Protein AF-A0A2S9Q363-F1 (afdb_monomer)

Radius of gyration: 15.14 Å; Cα contacts (8 Å, |Δi|>4): 52; chains: 1; bounding box: 31×49×33 Å

Structure (mmCIF, N/CA/C/O backbone):
data_AF-A0A2S9Q363-F1
#
_entry.id   AF-A0A2S9Q363-F1
#
loop_
_atom_site.group_PDB
_atom_site.id
_atom_site.type_symbol
_atom_site.label_atom_id
_atom_site.label_alt_id
_atom_site.label_comp_id
_atom_site.label_asym_id
_atom_site.label_entity_id
_atom_site.label_seq_id
_atom_site.pdbx_PDB_ins_code
_atom_site.Cartn_x
_atom_site.Cartn_y
_atom_site.Cartn_z
_atom_site.occupancy
_atom_site.B_iso_or_equiv
_atom_site.auth_seq_id
_atom_site.auth_comp_id
_atom_site.auth_asym_id
_atom_site.auth_atom_id
_atom_site.pdbx_PDB_model_num
ATOM 1 N N . MET A 1 1 ? 2.355 32.108 8.945 1.00 38.44 1 MET A N 1
ATOM 2 C CA . MET A 1 1 ? 3.465 31.168 8.711 1.00 38.44 1 MET A CA 1
ATOM 3 C C . MET A 1 1 ? 2.887 29.804 8.989 1.00 38.44 1 MET A C 1
ATOM 5 O O . MET A 1 1 ? 2.510 29.578 10.129 1.00 38.44 1 MET A O 1
ATOM 9 N N . SER A 1 2 ? 2.659 28.992 7.959 1.00 46.62 2 SER A N 1
ATOM 10 C CA . SER A 1 2 ? 2.219 27.614 8.175 1.00 46.62 2 SER A CA 1
ATOM 11 C C . SER A 1 2 ? 3.362 26.894 8.875 1.00 46.62 2 SER A C 1
ATOM 13 O O . SER A 1 2 ? 4.505 26.996 8.423 1.00 46.62 2 SER A O 1
ATOM 15 N N . GLU A 1 3 ? 3.079 26.281 10.019 1.00 47.16 3 GLU A N 1
ATOM 16 C CA . GLU A 1 3 ? 4.033 25.412 10.703 1.00 47.16 3 GLU A CA 1
ATOM 17 C C . GLU A 1 3 ? 4.541 24.356 9.709 1.00 47.16 3 GLU A C 1
ATOM 19 O O . GLU A 1 3 ? 3.800 23.993 8.787 1.00 47.16 3 GLU A O 1
ATOM 24 N N . PRO A 1 4 ? 5.803 23.902 9.821 1.00 47.56 4 PRO A N 1
ATOM 25 C CA . PRO A 1 4 ? 6.244 22.763 9.037 1.00 47.56 4 PRO A CA 1
ATOM 26 C C . PRO A 1 4 ? 5.331 21.605 9.434 1.00 47.56 4 PRO A C 1
ATOM 28 O O . PRO A 1 4 ? 5.393 21.147 10.572 1.00 47.56 4 PRO A O 1
ATOM 31 N N . GLU A 1 5 ? 4.434 21.189 8.536 1.00 57.03 5 GLU A N 1
ATOM 32 C CA . GLU A 1 5 ? 3.736 19.922 8.706 1.00 57.03 5 GLU A CA 1
ATOM 33 C C . GLU A 1 5 ? 4.841 18.890 8.912 1.00 57.03 5 GLU A C 1
ATOM 35 O O . GLU A 1 5 ? 5.641 18.664 8.000 1.00 57.03 5 GLU A O 1
ATOM 40 N N . GLU A 1 6 ? 4.942 18.313 10.113 1.00 58.41 6 GLU A N 1
ATOM 41 C CA . GLU A 1 6 ? 5.676 17.065 10.278 1.00 58.41 6 GLU A CA 1
ATOM 42 C C . GLU A 1 6 ? 5.248 16.166 9.121 1.00 58.41 6 GLU A C 1
ATOM 44 O O . GLU A 1 6 ? 4.050 16.056 8.838 1.00 58.41 6 GLU A O 1
ATOM 49 N N . GLU A 1 7 ? 6.221 15.641 8.374 1.00 60.34 7 GLU A N 1
ATOM 50 C CA . GLU A 1 7 ? 5.970 14.968 7.105 1.00 60.34 7 GLU A CA 1
ATOM 51 C C . GLU A 1 7 ? 5.201 13.672 7.393 1.00 60.34 7 GLU A C 1
ATOM 53 O O . GLU A 1 7 ? 5.771 12.609 7.632 1.00 60.34 7 GLU A O 1
ATOM 58 N N . ARG A 1 8 ? 3.871 13.794 7.483 1.00 72.69 8 ARG A N 1
ATOM 59 C CA . ARG A 1 8 ? 2.977 12.705 7.861 1.00 72.69 8 ARG A CA 1
ATOM 60 C C . ARG A 1 8 ? 3.170 11.573 6.868 1.00 72.69 8 ARG A C 1
ATOM 62 O O . ARG A 1 8 ? 3.029 11.784 5.659 1.00 72.69 8 ARG A O 1
ATOM 69 N N . THR A 1 9 ? 3.462 10.382 7.385 1.00 89.56 9 THR A N 1
ATOM 70 C CA . THR A 1 9 ? 3.615 9.183 6.561 1.00 89.56 9 THR A CA 1
ATOM 71 C C . THR A 1 9 ? 2.322 8.918 5.787 1.00 89.56 9 THR A C 1
ATOM 73 O O . THR A 1 9 ? 1.230 9.316 6.203 1.00 89.56 9 THR A O 1
ATOM 76 N N . ALA A 1 10 ? 2.425 8.230 4.647 1.00 89.44 10 ALA A N 1
ATOM 77 C CA . ALA A 1 10 ? 1.245 7.836 3.876 1.00 89.44 10 ALA A CA 1
ATOM 78 C C . ALA A 1 10 ? 0.262 7.005 4.723 1.00 89.44 10 ALA A C 1
ATOM 80 O O . ALA A 1 10 ? -0.948 7.150 4.574 1.00 89.44 10 ALA A O 1
ATOM 81 N N . TRP A 1 11 ? 0.791 6.212 5.660 1.00 93.00 11 TRP A N 1
ATOM 82 C CA . TRP A 1 11 ? 0.008 5.459 6.634 1.00 93.00 11 TRP A CA 1
ATOM 83 C C . TRP A 1 11 ? -0.788 6.369 7.569 1.00 93.00 11 TRP A C 1
ATOM 85 O O . TRP A 1 11 ? -2.000 6.218 7.670 1.00 93.00 11 TRP A O 1
ATOM 95 N N . GLN A 1 12 ? -0.142 7.374 8.171 1.00 94.06 12 GLN A N 1
ATOM 96 C CA . GLN A 1 12 ? -0.813 8.322 9.0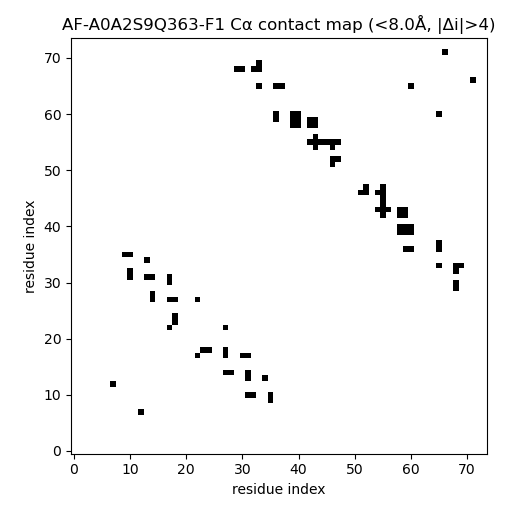67 1.00 94.06 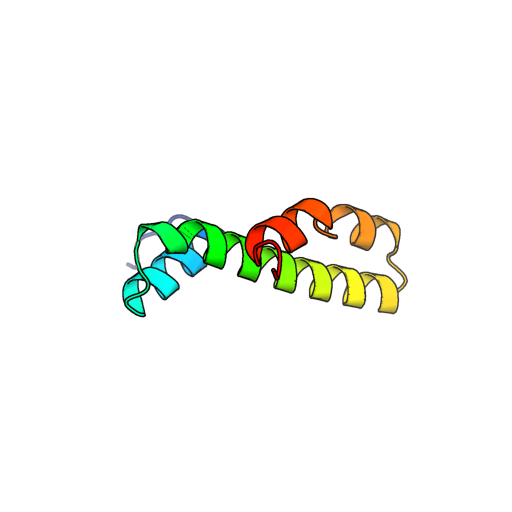12 GLN A CA 1
ATOM 97 C C . GLN A 1 12 ? -1.970 9.033 8.355 1.00 94.06 12 GLN A C 1
ATOM 99 O O . GLN A 1 12 ? -3.060 9.155 8.896 1.00 94.06 12 GLN A O 1
ATOM 104 N N . ARG A 1 13 ? -1.753 9.441 7.099 1.00 94.31 13 ARG A N 1
ATOM 105 C CA . ARG A 1 13 ? -2.791 10.092 6.287 1.00 94.31 13 ARG A CA 1
ATOM 106 C C 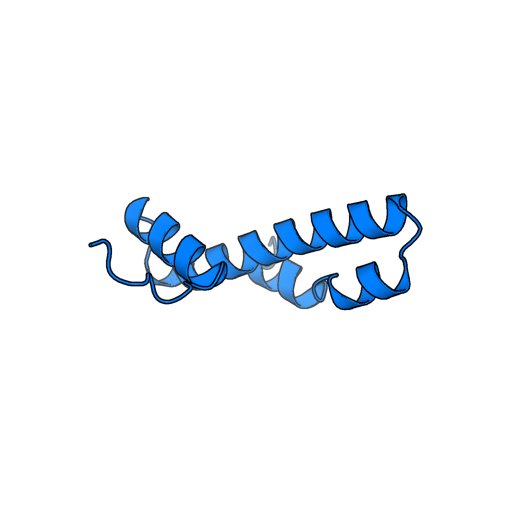. ARG A 1 13 ? -3.962 9.160 5.972 1.00 94.31 13 ARG A C 1
ATOM 108 O O . ARG A 1 13 ? -5.094 9.624 5.900 1.00 94.31 13 ARG A O 1
ATOM 115 N N . ALA A 1 14 ? -3.696 7.873 5.752 1.00 93.69 14 ALA A N 1
ATOM 116 C CA . ALA A 1 14 ? -4.745 6.881 5.537 1.00 93.69 14 ALA A CA 1
ATOM 117 C C . ALA A 1 14 ? -5.560 6.642 6.817 1.00 93.69 14 ALA A C 1
ATOM 119 O O . ALA A 1 14 ? -6.785 6.597 6.748 1.00 93.69 14 ALA A O 1
ATOM 120 N N . VAL A 1 15 ? -4.892 6.552 7.972 1.00 94.50 15 VAL A N 1
ATOM 121 C CA . VAL A 1 15 ? -5.537 6.452 9.289 1.00 94.50 15 VAL A CA 1
ATOM 122 C C . VAL A 1 15 ? -6.447 7.649 9.540 1.00 94.50 15 VAL A C 1
ATOM 124 O O . VAL A 1 15 ? -7.642 7.443 9.735 1.00 94.50 15 VAL A O 1
ATOM 127 N N . ASP A 1 16 ? -5.915 8.873 9.427 1.00 94.50 16 ASP A N 1
ATOM 128 C CA . ASP A 1 16 ? -6.678 10.116 9.601 1.00 94.50 16 ASP A CA 1
ATOM 129 C C . ASP A 1 16 ? -7.940 10.099 8.713 1.00 94.50 16 ASP A C 1
ATOM 131 O O . ASP A 1 16 ? -9.054 10.329 9.181 1.00 94.50 16 ASP A O 1
ATOM 135 N N . ALA A 1 17 ? -7.790 9.737 7.432 1.00 95.19 17 ALA A N 1
ATOM 136 C CA . ALA A 1 17 ? -8.901 9.695 6.483 1.00 95.19 17 ALA A CA 1
ATOM 137 C C . ALA A 1 17 ? -9.968 8.640 6.832 1.00 95.19 17 ALA A C 1
ATOM 139 O O . ALA A 1 17 ? -11.162 8.887 6.648 1.00 95.19 17 ALA A O 1
ATOM 140 N N . PHE A 1 18 ? -9.574 7.460 7.321 1.00 95.19 18 PHE A N 1
ATOM 141 C CA . PHE A 1 18 ? -10.530 6.423 7.720 1.00 95.19 18 PHE A CA 1
ATOM 142 C C . PHE A 1 18 ? -11.239 6.752 9.038 1.00 95.19 18 PHE A C 1
ATOM 144 O O . PHE A 1 18 ? -12.433 6.465 9.167 1.00 95.19 18 PHE A O 1
ATOM 151 N N . GLU A 1 19 ? -10.547 7.380 9.990 1.00 94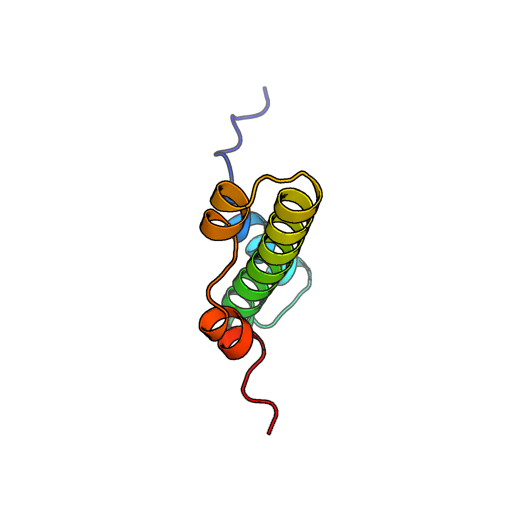.94 19 GLU A N 1
ATOM 152 C CA . GLU A 1 19 ? -11.163 7.895 11.217 1.00 94.94 19 GLU A CA 1
ATOM 153 C C . GLU A 1 19 ? -12.179 8.998 10.900 1.00 94.94 19 GLU A C 1
ATOM 155 O O . GLU A 1 19 ? -13.318 8.937 11.368 1.00 94.94 19 GLU A O 1
ATOM 160 N N . GLU A 1 20 ? -11.820 9.953 10.034 1.00 96.00 20 GLU A N 1
ATOM 161 C CA . GLU A 1 20 ? -12.720 11.014 9.561 1.00 96.00 20 GLU A CA 1
ATOM 162 C C . GLU A 1 20 ? -13.948 10.459 8.821 1.00 96.00 20 GLU A C 1
ATOM 164 O O . GLU A 1 20 ? -15.052 10.995 8.948 1.00 96.00 20 GLU A O 1
ATOM 169 N N . ALA A 1 21 ? -13.785 9.355 8.085 1.00 94.31 21 ALA A N 1
ATOM 170 C CA . ALA A 1 21 ? -14.877 8.658 7.408 1.00 94.31 21 ALA A CA 1
ATOM 171 C C . ALA A 1 21 ? -15.795 7.864 8.361 1.00 94.31 21 ALA A C 1
ATOM 173 O O . ALA A 1 21 ? -16.818 7.330 7.923 1.00 94.31 21 ALA A O 1
ATOM 174 N N . GLY A 1 22 ? -15.459 7.780 9.653 1.00 93.56 22 GLY A N 1
ATOM 175 C CA . GLY A 1 22 ? -16.253 7.085 10.666 1.00 93.56 22 GLY A CA 1
ATOM 176 C C . GLY A 1 22 ? -16.089 5.565 10.654 1.00 93.56 22 GLY A C 1
ATOM 177 O O . GLY A 1 22 ? -16.995 4.846 11.087 1.00 93.56 22 GLY A O 1
ATOM 178 N N . LEU A 1 23 ? -14.960 5.054 10.150 1.00 91.38 23 LEU A N 1
ATOM 179 C CA . LEU A 1 23 ? -14.648 3.631 10.240 1.00 91.38 23 LEU A CA 1
ATOM 180 C C . LEU A 1 23 ? -14.480 3.218 11.715 1.00 91.38 23 LEU A C 1
ATOM 182 O O . L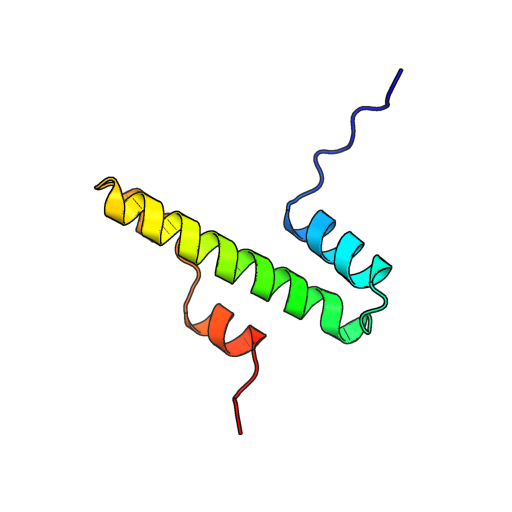EU A 1 23 ? -14.069 4.010 12.563 1.00 91.38 23 LEU A O 1
ATOM 186 N N . ARG A 1 24 ? -14.784 1.956 12.041 1.00 89.25 24 ARG A N 1
ATOM 187 C CA . ARG A 1 24 ? -14.528 1.427 13.390 1.00 89.25 24 ARG A CA 1
ATOM 188 C C . ARG A 1 24 ? -13.028 1.494 13.672 1.00 89.25 24 ARG A C 1
ATOM 190 O O . ARG A 1 24 ? -12.253 0.942 12.897 1.00 89.25 24 ARG A O 1
ATOM 197 N N . SER A 1 25 ? -12.637 2.118 14.782 1.00 89.94 25 SER A N 1
ATOM 198 C CA . SER A 1 25 ? -11.226 2.355 15.134 1.00 89.94 25 SER A CA 1
ATOM 199 C C . SER A 1 25 ? -10.387 1.075 15.163 1.00 89.94 25 SER A C 1
ATOM 201 O O . SER A 1 25 ? -9.231 1.084 14.760 1.00 89.94 25 SER A O 1
ATOM 203 N N . GLU A 1 26 ? -10.990 -0.047 15.557 1.00 91.50 26 GLU A N 1
ATOM 204 C CA . GLU A 1 26 ? -10.375 -1.381 15.543 1.00 91.50 26 GLU A CA 1
ATOM 205 C C . GLU A 1 26 ? -9.991 -1.884 14.139 1.00 91.50 26 GLU A C 1
ATOM 207 O O . GLU A 1 26 ? -9.113 -2.731 14.018 1.00 91.50 26 GLU A O 1
ATOM 212 N N . LEU A 1 27 ? -10.630 -1.368 13.084 1.00 88.12 27 LEU A N 1
ATOM 213 C CA . LEU A 1 27 ? -10.378 -1.742 11.691 1.00 88.12 27 LEU A CA 1
ATOM 214 C C . LEU A 1 27 ? -9.457 -0.754 10.968 1.00 88.12 27 LEU A C 1
ATOM 216 O O . LEU A 1 27 ? -8.843 -1.122 9.971 1.00 88.12 27 LEU A O 1
ATOM 220 N N . VAL A 1 28 ? -9.351 0.489 11.445 1.00 92.06 28 VAL A N 1
ATOM 221 C CA . VAL A 1 28 ? -8.596 1.560 10.774 1.00 92.06 28 VAL A CA 1
ATOM 222 C C . VAL A 1 28 ? -7.159 1.151 10.412 1.00 92.06 28 VAL A C 1
ATOM 224 O O . VAL A 1 28 ? -6.800 1.333 9.247 1.00 92.06 28 VAL A O 1
ATOM 227 N N . PRO A 1 29 ? -6.354 0.545 11.312 1.00 90.50 29 PRO A N 1
ATOM 228 C CA . PRO A 1 29 ? -4.999 0.114 10.962 1.00 90.50 29 PRO A CA 1
ATOM 229 C C . PRO A 1 29 ? -4.976 -0.888 9.802 1.00 90.50 29 PRO A C 1
ATOM 231 O O . PRO A 1 29 ? -4.225 -0.708 8.849 1.00 90.50 29 PRO A O 1
ATOM 234 N N . THR A 1 30 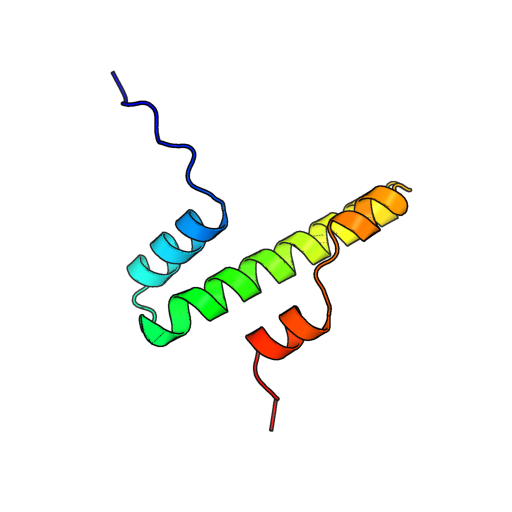? -5.861 -1.889 9.831 1.00 87.81 30 THR A N 1
ATOM 235 C CA . THR A 1 30 ? -5.953 -2.921 8.788 1.00 87.81 30 THR A CA 1
ATOM 236 C C . THR A 1 30 ? -6.304 -2.327 7.427 1.00 87.81 30 THR A C 1
ATOM 238 O O . THR A 1 30 ? -5.686 -2.672 6.423 1.00 87.81 30 THR A O 1
ATOM 241 N N . TYR A 1 31 ? -7.263 -1.400 7.378 1.00 87.75 31 TYR A N 1
ATOM 242 C CA . TYR A 1 31 ? -7.642 -0.748 6.123 1.00 87.75 31 TYR A CA 1
ATOM 243 C C . TYR A 1 31 ? -6.568 0.224 5.618 1.00 87.75 31 TYR A C 1
ATOM 245 O O . TYR A 1 31 ? -6.383 0.343 4.405 1.00 87.75 31 TYR A O 1
ATOM 253 N N . ALA A 1 32 ? -5.835 0.892 6.514 1.00 91.75 32 ALA A N 1
ATOM 254 C CA . ALA A 1 32 ? -4.689 1.720 6.143 1.00 91.75 32 ALA A CA 1
ATOM 255 C C . ALA A 1 32 ? -3.573 0.878 5.506 1.00 91.75 32 ALA A C 1
ATOM 257 O O . ALA A 1 32 ? -3.082 1.232 4.431 1.00 91.75 32 ALA A O 1
ATOM 258 N N . ASP A 1 33 ? -3.237 -0.266 6.103 1.00 89.12 33 ASP A N 1
ATOM 259 C CA . ASP A 1 33 ? -2.244 -1.198 5.561 1.00 89.12 33 ASP A CA 1
ATOM 260 C C . ASP A 1 33 ? -2.690 -1.773 4.207 1.00 89.12 33 ASP A C 1
ATOM 262 O O . ASP A 1 33 ? -1.920 -1.761 3.243 1.00 89.12 33 ASP A O 1
ATOM 266 N N . ALA A 1 34 ? -3.959 -2.187 4.089 1.00 87.81 34 ALA A N 1
ATOM 267 C CA . ALA A 1 34 ? -4.532 -2.691 2.839 1.00 87.81 34 ALA A CA 1
ATOM 268 C C . ALA A 1 34 ? -4.457 -1.656 1.705 1.00 87.81 34 ALA A C 1
ATOM 270 O O . ALA A 1 34 ? -4.092 -1.982 0.571 1.00 87.81 34 ALA A O 1
ATOM 271 N N . LEU A 1 35 ? -4.780 -0.392 2.004 1.00 91.25 35 LEU A N 1
ATOM 272 C CA . LEU A 1 35 ? -4.725 0.700 1.035 1.00 91.25 35 LEU A CA 1
ATOM 273 C C . LEU A 1 35 ? -3.300 0.913 0.511 1.00 91.25 35 LEU A C 1
ATOM 275 O O . LEU A 1 35 ? -3.102 1.076 -0.697 1.00 91.25 35 LEU A O 1
ATOM 279 N N . LEU A 1 36 ? -2.309 0.910 1.404 1.00 92.00 36 LEU A N 1
ATOM 280 C CA . LEU A 1 36 ? -0.910 1.076 1.016 1.00 92.00 36 LEU A CA 1
ATOM 281 C C . LEU A 1 36 ? -0.404 -0.117 0.206 1.00 92.00 36 LEU A C 1
ATOM 283 O O . LEU A 1 36 ? 0.215 0.087 -0.834 1.00 92.00 36 LEU A O 1
ATOM 287 N N . ALA A 1 37 ? -0.747 -1.343 0.597 1.00 90.00 37 ALA A N 1
ATOM 288 C CA . ALA A 1 37 ? -0.374 -2.537 -0.154 1.00 90.00 37 ALA A CA 1
ATOM 289 C C . ALA A 1 37 ? -0.944 -2.537 -1.587 1.00 90.00 37 ALA A C 1
ATOM 291 O O . ALA A 1 37 ? -0.240 -2.848 -2.556 1.00 90.00 37 ALA A O 1
ATOM 292 N N . LEU A 1 38 ? -2.205 -2.127 -1.762 1.00 89.94 38 LEU A N 1
ATOM 293 C CA . LEU A 1 38 ? -2.785 -1.946 -3.095 1.00 89.94 38 LEU A CA 1
ATOM 294 C C . LEU A 1 38 ? -2.001 -0.909 -3.905 1.00 89.94 38 LEU A C 1
ATOM 296 O O . LEU A 1 38 ? -1.644 -1.151 -5.062 1.00 89.94 38 LEU A O 1
ATOM 300 N N . ARG A 1 39 ? -1.685 0.234 -3.289 1.00 93.38 39 ARG A N 1
ATOM 301 C CA . ARG A 1 39 ? -0.929 1.303 -3.941 1.00 93.38 39 ARG A CA 1
ATOM 302 C C . ARG A 1 39 ? 0.468 0.848 -4.363 1.00 93.38 39 ARG A C 1
ATOM 304 O O . ARG A 1 39 ? 0.889 1.137 -5.486 1.00 93.38 39 ARG A O 1
ATOM 311 N N . ASP A 1 40 ? 1.170 0.132 -3.502 1.00 93.88 40 ASP A N 1
ATOM 312 C CA . ASP A 1 40 ? 2.518 -0.360 -3.769 1.00 93.88 40 ASP A CA 1
ATOM 313 C C . ASP A 1 40 ? 2.522 -1.432 -4.864 1.00 93.88 40 ASP A C 1
ATOM 315 O O . ASP A 1 40 ? 3.395 -1.428 -5.737 1.00 93.88 40 ASP A O 1
ATOM 319 N N . THR A 1 41 ? 1.480 -2.264 -4.929 1.00 92.44 41 THR A N 1
ATOM 320 C CA . THR A 1 41 ? 1.269 -3.202 -6.043 1.00 92.44 41 THR A CA 1
ATOM 321 C C . THR A 1 41 ? 1.119 -2.471 -7.382 1.00 92.44 41 THR A C 1
ATOM 323 O O . THR A 1 41 ? 1.750 -2.853 -8.374 1.00 92.44 41 THR A O 1
ATOM 326 N N . GLU A 1 42 ? 0.345 -1.381 -7.435 1.00 95.00 42 GLU A N 1
ATOM 327 C CA . GLU A 1 42 ? 0.232 -0.558 -8.648 1.00 95.00 42 GLU A CA 1
ATOM 328 C C . GLU A 1 42 ? 1.566 0.086 -9.045 1.00 95.00 42 GLU A C 1
ATOM 330 O O . GLU A 1 42 ? 1.888 0.180 -10.234 1.00 95.00 42 GLU A 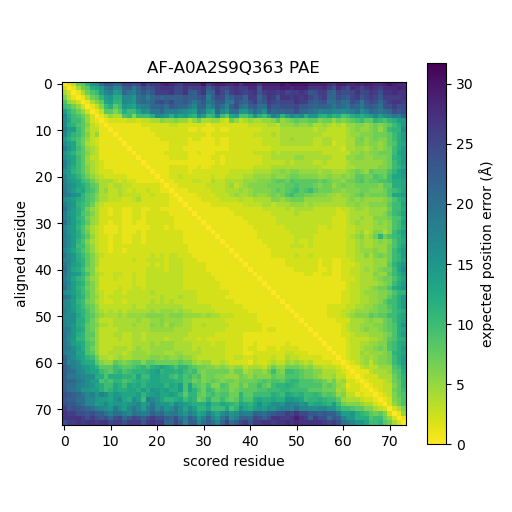O 1
ATOM 335 N N . ILE A 1 43 ? 2.341 0.565 -8.067 1.00 96.25 43 ILE A N 1
ATOM 336 C CA . ILE A 1 43 ? 3.656 1.168 -8.311 1.00 96.25 43 ILE A CA 1
ATOM 337 C C . ILE A 1 43 ? 4.619 0.113 -8.855 1.00 96.25 43 ILE A C 1
ATOM 339 O O . ILE A 1 43 ? 5.274 0.359 -9.872 1.00 96.25 43 ILE A O 1
ATOM 343 N N . ALA A 1 44 ? 4.661 -1.075 -8.251 1.00 96.38 44 ALA A N 1
ATOM 344 C CA . ALA A 1 44 ? 5.465 -2.189 -8.732 1.00 96.38 44 ALA A CA 1
ATOM 345 C C . ALA A 1 44 ? 5.087 -2.563 -10.175 1.00 96.38 44 ALA A C 1
ATOM 347 O O . ALA A 1 44 ? 5.968 -2.702 -11.023 1.00 96.38 44 ALA A O 1
ATOM 348 N N . ALA A 1 45 ? 3.793 -2.636 -10.503 1.00 96.25 45 ALA A N 1
ATOM 349 C CA . ALA A 1 45 ? 3.334 -2.896 -11.869 1.00 96.25 45 ALA A CA 1
ATOM 350 C C . ALA A 1 45 ? 3.807 -1.825 -12.871 1.00 96.25 45 ALA A C 1
ATOM 352 O O . ALA A 1 45 ? 4.301 -2.163 -13.950 1.00 96.25 45 ALA A O 1
ATOM 353 N N . LYS A 1 46 ? 3.727 -0.537 -12.508 1.00 97.88 46 LYS A N 1
ATOM 354 C CA . LYS A 1 46 ? 4.229 0.574 -13.341 1.00 97.88 46 LYS A CA 1
ATOM 355 C C . LYS A 1 46 ? 5.742 0.496 -13.546 1.00 97.88 46 LYS A C 1
ATOM 357 O O . LYS A 1 46 ? 6.218 0.727 -14.655 1.00 97.88 46 LYS A O 1
ATOM 362 N N . LEU A 1 47 ? 6.494 0.133 -12.507 1.00 98.25 47 LEU A N 1
ATOM 363 C CA . LEU A 1 47 ? 7.943 -0.059 -12.590 1.00 98.25 47 LEU A CA 1
ATOM 364 C C . LEU A 1 47 ? 8.307 -1.216 -13.529 1.00 98.25 47 LEU A C 1
ATOM 366 O O . LEU A 1 47 ? 9.196 -1.046 -14.362 1.00 98.25 47 LEU A O 1
ATOM 370 N N . ARG A 1 48 ? 7.593 -2.350 -13.467 1.00 98.06 48 ARG A N 1
ATOM 371 C CA . ARG A 1 48 ? 7.780 -3.468 -14.415 1.00 98.06 48 ARG A CA 1
ATOM 372 C C . ARG A 1 48 ? 7.495 -3.040 -15.851 1.00 98.06 48 ARG A C 1
ATOM 374 O O . ARG A 1 48 ? 8.314 -3.279 -16.732 1.00 98.06 48 ARG A O 1
ATOM 381 N N . ALA A 1 49 ? 6.392 -2.325 -16.082 1.00 97.75 49 ALA A N 1
ATOM 382 C CA . ALA A 1 49 ? 6.039 -1.813 -17.409 1.00 97.75 49 ALA A CA 1
ATOM 383 C C . ALA A 1 49 ? 7.097 -0.851 -17.987 1.00 97.75 49 ALA A C 1
ATOM 385 O O . ALA A 1 49 ? 7.275 -0.788 -19.201 1.00 97.75 49 ALA A O 1
ATOM 386 N N . ALA A 1 50 ? 7.825 -0.135 -17.126 1.00 98.12 50 ALA A N 1
ATOM 387 C CA . ALA A 1 50 ? 8.948 0.722 -17.501 1.00 98.12 50 ALA A CA 1
ATOM 388 C C . ALA A 1 50 ? 10.301 -0.021 -17.614 1.00 98.12 50 ALA A C 1
ATOM 390 O O . ALA A 1 50 ? 11.315 0.603 -17.920 1.00 98.12 50 ALA A O 1
ATOM 391 N N . GLY A 1 51 ? 10.346 -1.337 -17.372 1.00 98.19 51 GLY A N 1
ATOM 392 C CA . GLY A 1 51 ? 11.564 -2.155 -17.431 1.00 98.19 51 GLY A CA 1
ATOM 393 C C . GLY A 1 51 ? 12.418 -2.147 -16.154 1.00 98.19 51 GLY A C 1
ATOM 394 O O . GLY A 1 51 ? 13.566 -2.591 -16.174 1.00 98.19 51 GLY A O 1
ATOM 395 N N . HIS A 1 52 ? 11.892 -1.655 -15.030 1.00 98.06 52 HIS A N 1
ATOM 396 C CA . HIS A 1 52 ? 12.604 -1.533 -13.754 1.00 98.06 52 HIS A CA 1
ATOM 397 C C . HIS A 1 52 ? 12.308 -2.692 -12.783 1.00 98.06 52 HIS A C 1
ATOM 399 O O . HIS A 1 52 ? 11.889 -2.470 -11.647 1.00 98.06 52 HIS A O 1
ATOM 405 N N . GLU A 1 53 ? 12.572 -3.936 -13.195 1.00 97.56 53 GLU A N 1
ATOM 406 C CA . GLU A 1 53 ? 12.235 -5.151 -12.421 1.00 97.56 53 GLU A CA 1
ATOM 407 C C . GLU A 1 53 ? 12.788 -5.154 -10.987 1.00 97.56 53 GLU A C 1
ATOM 409 O O . GLU A 1 53 ? 12.074 -5.449 -10.029 1.00 97.56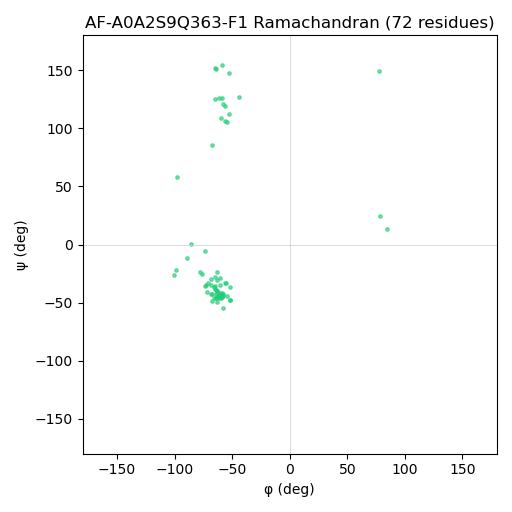 53 GLU A O 1
ATOM 414 N N . ARG A 1 54 ? 14.055 -4.760 -10.803 1.00 96.56 54 ARG A N 1
ATOM 415 C CA . ARG A 1 54 ? 14.675 -4.731 -9.468 1.00 96.56 54 ARG A CA 1
ATOM 416 C C . ARG A 1 54 ? 14.018 -3.707 -8.540 1.00 96.56 54 ARG A C 1
ATOM 418 O O . ARG A 1 54 ? 13.911 -3.966 -7.349 1.00 96.56 54 ARG A O 1
ATOM 425 N N . ALA A 1 55 ? 13.592 -2.561 -9.070 1.00 96.25 55 ALA A N 1
ATOM 426 C CA . ALA A 1 55 ? 12.885 -1.557 -8.279 1.00 96.25 55 ALA A CA 1
ATOM 427 C C . ALA A 1 55 ? 11.465 -2.031 -7.946 1.00 96.25 55 ALA A C 1
ATOM 429 O O . ALA A 1 55 ? 11.029 -1.886 -6.810 1.00 96.25 55 ALA A O 1
ATOM 430 N N . ALA A 1 56 ? 10.777 -2.662 -8.904 1.00 96.25 56 ALA A N 1
ATOM 431 C CA . ALA A 1 56 ? 9.460 -3.243 -8.674 1.00 96.25 56 ALA A CA 1
ATOM 432 C C . ALA A 1 56 ? 9.480 -4.295 -7.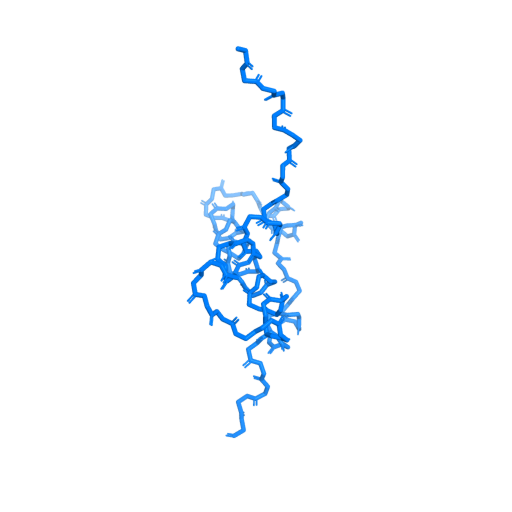556 1.00 96.25 56 ALA A C 1
ATOM 434 O O . ALA A 1 56 ? 8.593 -4.295 -6.711 1.00 96.25 56 ALA A O 1
ATOM 435 N N . ALA A 1 57 ? 10.506 -5.149 -7.512 1.00 94.50 57 ALA A N 1
ATOM 436 C CA . ALA A 1 57 ? 10.657 -6.165 -6.469 1.00 94.50 57 ALA A CA 1
ATOM 437 C C . ALA A 1 57 ? 10.880 -5.584 -5.061 1.00 94.50 57 ALA A C 1
ATOM 439 O O . ALA A 1 57 ? 10.519 -6.229 -4.087 1.00 94.50 57 ALA A O 1
ATOM 440 N N . LEU A 1 58 ? 11.467 -4.387 -4.946 1.00 94.56 58 LEU A N 1
ATOM 441 C CA . LEU A 1 58 ? 11.671 -3.718 -3.653 1.00 94.56 58 LEU A CA 1
ATOM 442 C C . LEU A 1 58 ? 10.399 -3.050 -3.117 1.00 94.56 58 LEU A C 1
ATOM 444 O O . LEU A 1 58 ? 10.318 -2.796 -1.922 1.00 94.56 58 LEU A O 1
ATOM 448 N N . VAL A 1 59 ? 9.455 -2.724 -4.002 1.00 92.88 59 VAL A N 1
ATOM 449 C CA . VAL A 1 59 ? 8.204 -2.030 -3.657 1.00 92.88 59 VAL A CA 1
ATOM 450 C C . VAL A 1 59 ? 7.027 -2.999 -3.565 1.00 92.88 59 VAL A C 1
ATOM 452 O O . VAL A 1 59 ? 6.079 -2.722 -2.849 1.00 92.88 59 VAL A O 1
ATOM 455 N N . GLN A 1 60 ? 7.067 -4.132 -4.271 1.00 92.12 60 GLN A N 1
ATOM 456 C CA . GLN A 1 60 ? 6.004 -5.133 -4.226 1.00 92.12 60 GLN A CA 1
ATOM 457 C C . GLN A 1 60 ? 5.769 -5.586 -2.772 1.00 92.12 60 GLN A C 1
ATOM 459 O O . GLN A 1 60 ? 6.692 -6.141 -2.171 1.00 92.12 60 GLN A O 1
ATOM 464 N N . PRO A 1 61 ? 4.560 -5.387 -2.217 1.00 86.81 61 PRO A N 1
ATOM 465 C CA . PRO A 1 61 ? 4.242 -5.874 -0.884 1.00 86.81 61 PRO A CA 1
ATOM 466 C C . PRO A 1 61 ? 4.267 -7.400 -0.858 1.00 86.81 61 PRO A C 1
ATOM 468 O O . PRO A 1 61 ? 4.001 -8.054 -1.875 1.00 86.81 61 PRO A O 1
ATOM 471 N N . ASP A 1 62 ? 4.569 -7.947 0.317 1.00 83.25 62 ASP A N 1
ATOM 472 C CA . ASP A 1 62 ? 4.466 -9.379 0.573 1.00 83.25 62 ASP A CA 1
ATOM 473 C C . ASP A 1 62 ? 3.016 -9.834 0.311 1.00 83.25 62 ASP A C 1
ATOM 475 O O . ASP A 1 62 ? 2.103 -9.277 0.931 1.00 83.25 62 ASP A O 1
ATOM 479 N N . PRO A 1 63 ? 2.774 -10.788 -0.610 1.00 74.12 63 PRO A N 1
ATOM 480 C CA . PRO A 1 63 ? 1.432 -11.284 -0.907 1.00 74.12 63 PRO A CA 1
ATOM 481 C C . PRO A 1 63 ? 0.673 -11.733 0.345 1.00 74.12 63 PRO A C 1
ATOM 483 O O . PRO A 1 63 ? -0.516 -11.446 0.466 1.00 74.12 63 PRO A O 1
ATOM 486 N N . ASP A 1 64 ? 1.374 -12.327 1.314 1.00 76.12 64 ASP A N 1
ATOM 487 C CA . ASP A 1 64 ? 0.766 -12.834 2.545 1.00 76.12 64 ASP A CA 1
ATOM 488 C C . ASP A 1 64 ? 0.246 -11.690 3.439 1.00 76.12 64 ASP A C 1
ATOM 490 O O . ASP A 1 64 ? -0.747 -11.848 4.152 1.00 76.12 64 ASP A O 1
ATOM 494 N N . LEU A 1 65 ? 0.877 -10.507 3.383 1.00 67.25 65 LEU A N 1
ATOM 495 C CA . LEU A 1 65 ? 0.399 -9.306 4.082 1.00 67.25 65 LEU A CA 1
ATOM 496 C C . LEU A 1 65 ? -0.848 -8.721 3.417 1.00 67.25 65 LEU A C 1
ATOM 498 O O . LEU A 1 65 ? -1.718 -8.192 4.109 1.00 67.25 65 LEU A O 1
ATOM 502 N N . VAL A 1 66 ? -0.941 -8.812 2.088 1.00 67.38 66 VAL A N 1
ATOM 503 C CA . VAL A 1 66 ? -2.123 -8.352 1.350 1.00 67.38 66 VAL A CA 1
ATOM 504 C C . VAL A 1 66 ? -3.314 -9.242 1.684 1.00 67.38 66 VAL A C 1
ATOM 506 O O . VAL A 1 66 ? -4.358 -8.727 2.073 1.00 67.38 66 VAL A O 1
ATOM 509 N N . ASP A 1 67 ? -3.141 -10.560 1.619 1.00 68.62 67 ASP A N 1
ATOM 510 C CA . ASP A 1 67 ? -4.207 -11.527 1.890 1.00 68.62 67 ASP A CA 1
ATOM 511 C C . ASP A 1 67 ? -4.692 -11.450 3.350 1.00 68.62 67 ASP A C 1
ATOM 513 O O . ASP A 1 67 ? -5.896 -11.465 3.617 1.00 68.62 67 ASP A O 1
ATOM 517 N N . ALA A 1 68 ? -3.778 -11.258 4.308 1.00 65.81 68 ALA A N 1
ATOM 518 C CA . ALA A 1 68 ? -4.135 -11.068 5.715 1.00 65.81 68 ALA A CA 1
ATOM 519 C C . ALA A 1 68 ? -4.974 -9.800 5.969 1.00 65.81 68 ALA A C 1
ATOM 521 O O . ALA A 1 68 ? -5.796 -9.787 6.888 1.00 65.81 68 ALA A O 1
ATOM 522 N N . ALA A 1 69 ? -4.794 -8.741 5.171 1.00 64.44 69 ALA A N 1
ATOM 523 C CA . ALA A 1 69 ? -5.511 -7.479 5.344 1.00 64.44 69 ALA A CA 1
ATOM 524 C C . ALA A 1 69 ? -6.971 -7.533 4.853 1.00 64.44 69 ALA A C 1
ATOM 526 O O . ALA A 1 69 ? -7.816 -6.797 5.364 1.00 64.44 69 ALA A O 1
ATOM 527 N N . TRP A 1 70 ? -7.286 -8.420 3.903 1.00 62.50 70 TRP A N 1
ATOM 528 C CA . TRP A 1 70 ? -8.654 -8.636 3.409 1.00 62.50 70 TRP A CA 1
ATOM 529 C C . TRP A 1 70 ? -9.424 -9.705 4.198 1.00 62.50 70 TRP A C 1
ATOM 531 O O . TRP A 1 70 ? -10.649 -9.765 4.109 1.00 62.50 70 TRP A O 1
ATOM 541 N N . GLY A 1 71 ? -8.724 -10.464 5.049 1.00 54.25 71 GLY A N 1
ATOM 542 C CA . GLY A 1 71 ? -9.273 -11.589 5.798 1.00 54.25 71 GLY A CA 1
ATOM 543 C C . GLY A 1 71 ? -9.414 -12.828 4.916 1.00 54.25 71 GLY A C 1
ATOM 544 O O . GLY A 1 71 ? -9.628 -12.726 3.712 1.00 54.25 71 GLY A O 1
ATOM 545 N N . GLU A 1 72 ? -9.292 -14.018 5.514 1.00 53.00 72 GLU A N 1
ATOM 546 C CA . GLU A 1 72 ? -9.675 -15.259 4.836 1.00 53.00 72 GLU A CA 1
ATOM 547 C C . GLU A 1 72 ? -11.140 -15.121 4.398 1.00 53.00 72 GLU A C 1
ATOM 549 O O . GLU A 1 72 ? -12.039 -15.173 5.244 1.00 53.00 72 GLU A O 1
ATOM 554 N N . ASP A 1 73 ? -11.386 -14.924 3.101 1.00 49.19 73 ASP A N 1
ATOM 555 C CA . ASP A 1 73 ? -12.706 -15.143 2.513 1.00 49.19 73 ASP A CA 1
ATOM 556 C C . ASP A 1 73 ? -13.105 -16.583 2.877 1.00 49.19 73 ASP A C 1
ATOM 558 O O . ASP A 1 73 ? -12.533 -17.557 2.378 1.00 49.19 73 ASP A O 1
ATOM 562 N N . ARG A 1 74 ? -14.025 -16.711 3.836 1.00 43.12 74 ARG A N 1
ATOM 563 C CA . ARG A 1 74 ? -14.624 -17.979 4.261 1.00 43.12 74 ARG A CA 1
ATOM 564 C C . ARG A 1 74 ? -15.888 -18.269 3.477 1.00 43.12 74 ARG A C 1
ATOM 566 O O . ARG A 1 74 ? -16.735 -17.354 3.375 1.00 43.12 74 ARG A O 1
#

Sequence (74 aa):
MSEPEEERTAWQRAVDAFEEAGLRSELVPTYADALLALRDTEIAAKLRAAGHERAAALVQPDPDLVDAAWGEDR

Secondary structure (DSSP, 8-state):
---------HHHHHHHHHHHTT--TTTHHHHHHHHHHHHHHHHHHHHHHTT-HHHHHHHSPPHHHHHHHH----

Solvent-accessible surface area (backbone atoms only — not comparable to full-atom values): 4289 Å² total; per-residue (Å²): 131,83,71,82,72,73,84,70,48,74,56,56,55,38,35,54,52,35,54,74,72,64,49,59,74,91,48,28,65,45,54,25,51,39,53,50,39,54,52,28,41,54,49,16,51,54,29,42,77,73,70,36,54,75,62,15,63,74,45,42,56,60,65,69,60,49,50,62,46,73,45,84,89,123

pLDDT: mean 83.88, std 16.56, range [38.44, 98.25]

Organism: NCBI:txid2100817

Foldseek 3Di:
DPDPPPPQDQLNVQLVVCVVVVHDNVLSNLVSQLVQLVVLQVVLVVCVVVVNNVVSVVSHDDVVSNDVSVPPPD

Mean predicted aligned error: 7.25 Å